Protein AF-A0A5C8WM62-F1 (afdb_monomer)

pLDDT: mean 85.34, std 9.63, range [52.31, 94.62]

Sequence (111 aa):
MCRHSTGTACGIYRDRPEVCVRWYCLWRKIGALPDELRPDRSGVVFAIESRAPCADVLEGACVVGRAVDGEGALGSAEATEAFAMFVREGSFPVWKVSNQEATLMRPGDRT

Mean predicted aligned error: 6.58 Å

Foldseek 3Di:
DDPQDPVVDRVCVVVDPPCVVVDDFPCRVPVPQDPCPPCVNLQKTWHWDQDAPPDPPDGGIAIEIEGNPADVSCVDPSNQVVQQVVQVVPPHFYWYDYPPDIDTDHNPDDD

Solvent-accessible surface area (backbone atoms only — not comparable to full-atom values): 6703 Å² total; per-residue (Å²): 132,68,93,48,55,68,88,85,51,60,63,61,63,78,73,50,56,67,64,68,71,79,46,78,43,42,58,78,71,37,85,85,54,60,76,62,51,34,44,96,68,29,25,31,46,38,38,80,35,71,56,48,94,82,47,98,76,52,86,44,62,24,36,38,38,33,44,74,77,47,67,70,25,62,66,33,73,64,39,33,51,52,52,52,51,49,44,70,68,56,88,38,59,34,33,46,35,52,101,89,50,71,44,78,60,55,88,85,63,88,111

Structure (mmCIF, N/CA/C/O backbone):
data_AF-A0A5C8WM62-F1
#
_entry.id   AF-A0A5C8WM62-F1
#
loop_
_atom_site.group_PDB
_atom_site.id
_atom_site.type_symbol
_atom_site.label_atom_id
_atom_site.label_alt_id
_atom_site.label_comp_id
_atom_site.label_asym_id
_atom_site.label_entity_id
_atom_site.label_seq_id
_atom_site.pdbx_PDB_ins_code
_atom_site.Cartn_x
_atom_site.Cartn_y
_atom_site.Cartn_z
_atom_site.occupancy
_atom_site.B_iso_or_equiv
_atom_site.auth_seq_id
_atom_site.auth_comp_id
_atom_site.auth_asym_id
_atom_site.auth_atom_id
_atom_site.pdbx_PDB_model_num
ATOM 1 N N . MET A 1 1 ? -9.582 6.278 29.827 1.00 73.81 1 MET A N 1
ATOM 2 C CA . MET A 1 1 ? -10.156 5.071 29.185 1.00 73.81 1 MET A CA 1
ATOM 3 C C . MET A 1 1 ? -10.785 5.489 27.859 1.00 73.81 1 MET A C 1
ATOM 5 O O . MET A 1 1 ? -11.385 6.555 27.822 1.00 73.81 1 MET A O 1
ATOM 9 N N . CYS A 1 2 ? -10.612 4.730 26.772 1.00 86.69 2 CYS A N 1
ATOM 10 C CA . CYS A 1 2 ? -11.218 5.061 25.473 1.00 86.69 2 CYS A CA 1
ATOM 11 C C . CYS A 1 2 ? -12.756 4.989 25.548 1.00 86.69 2 CYS A C 1
ATOM 13 O O . CYS A 1 2 ? -13.283 4.003 26.062 1.00 86.69 2 CYS A O 1
ATOM 15 N N . ARG A 1 3 ? -13.471 5.984 24.991 1.00 92.00 3 ARG A N 1
ATOM 16 C CA . ARG A 1 3 ? -14.954 6.057 24.975 1.00 92.00 3 ARG A CA 1
ATOM 17 C C . ARG A 1 3 ? -15.643 4.885 24.268 1.00 92.00 3 ARG A C 1
ATOM 19 O O . ARG A 1 3 ? -16.837 4.688 24.436 1.00 92.00 3 ARG A O 1
ATOM 26 N N . HIS A 1 4 ? -14.902 4.143 23.450 1.00 89.06 4 HIS A N 1
ATOM 27 C CA . HIS A 1 4 ? -15.410 2.991 22.711 1.00 89.06 4 HIS A CA 1
ATOM 28 C C . HIS A 1 4 ? -15.138 1.661 23.428 1.00 89.06 4 HIS A C 1
ATOM 30 O O . HIS A 1 4 ? -15.488 0.615 22.897 1.00 89.06 4 HIS A O 1
ATOM 36 N N . SER A 1 5 ? -14.497 1.663 24.601 1.00 92.25 5 SER A N 1
ATOM 37 C CA . SER A 1 5 ? -14.241 0.436 25.362 1.00 92.25 5 SER A CA 1
ATOM 38 C C . SER A 1 5 ? -15.539 -0.144 25.928 1.00 92.25 5 SER A C 1
ATOM 40 O O . SER A 1 5 ? -16.279 0.559 26.610 1.00 92.25 5 SER A O 1
ATOM 42 N N . THR A 1 6 ? -15.792 -1.434 25.700 1.00 91.62 6 THR A N 1
ATOM 43 C CA . THR A 1 6 ? -16.906 -2.183 26.313 1.00 91.62 6 THR A CA 1
ATOM 44 C C . THR A 1 6 ? -16.490 -2.910 27.597 1.00 91.62 6 THR A C 1
ATOM 46 O O . THR A 1 6 ? -17.230 -3.753 28.092 1.00 91.62 6 THR A O 1
ATOM 49 N N . GLY A 1 7 ? -15.278 -2.659 28.105 1.00 91.00 7 GLY A N 1
ATOM 50 C CA . GLY A 1 7 ? -14.679 -3.379 29.237 1.00 91.00 7 GLY A CA 1
ATOM 51 C C . GLY A 1 7 ? -13.935 -4.661 28.845 1.00 91.00 7 GLY A C 1
ATOM 52 O O . GLY A 1 7 ? -12.968 -5.021 29.505 1.00 91.00 7 GLY A O 1
ATOM 53 N N . THR A 1 8 ? -14.319 -5.305 27.740 1.00 89.75 8 THR A N 1
ATOM 54 C CA . THR A 1 8 ? -13.675 -6.527 27.214 1.00 89.75 8 THR A CA 1
ATOM 55 C C . THR A 1 8 ? -13.132 -6.370 25.795 1.00 89.75 8 THR A C 1
ATOM 57 O O . THR A 1 8 ? -12.274 -7.144 25.378 1.00 89.75 8 THR A O 1
ATOM 60 N N . ALA A 1 9 ? -13.617 -5.378 25.042 1.00 87.12 9 ALA A N 1
ATOM 61 C CA . ALA A 1 9 ? -13.250 -5.153 23.649 1.00 87.12 9 ALA A CA 1
ATOM 62 C C . ALA A 1 9 ? -13.477 -3.690 23.225 1.00 87.12 9 ALA A C 1
ATOM 64 O O . ALA A 1 9 ? -13.960 -2.853 23.990 1.00 87.12 9 ALA A O 1
ATOM 65 N N . CYS A 1 10 ? -13.133 -3.383 21.973 1.00 88.94 10 CYS A N 1
ATOM 66 C CA . CYS A 1 10 ? -13.466 -2.115 21.333 1.00 88.94 10 CYS A CA 1
ATOM 67 C C . CYS A 1 10 ? -14.843 -2.219 20.654 1.00 88.94 10 CYS A C 1
ATOM 69 O O . CYS A 1 10 ? -15.023 -2.983 19.707 1.00 88.94 10 CYS A O 1
ATOM 71 N N . GLY A 1 11 ? -15.815 -1.437 21.123 1.00 90.19 11 GLY A N 1
ATOM 72 C CA . GLY A 1 11 ? -17.208 -1.470 20.677 1.00 90.19 11 GLY A CA 1
ATOM 73 C C . GLY A 1 11 ? -17.403 -1.127 19.202 1.00 90.19 11 GLY A C 1
ATOM 74 O O . GLY A 1 11 ? -18.288 -1.710 18.581 1.00 90.19 11 GLY A O 1
ATOM 75 N N . ILE A 1 12 ? -16.536 -0.278 18.636 1.00 89.94 12 ILE A N 1
ATOM 76 C CA . ILE A 1 12 ? -16.561 0.117 17.215 1.00 89.94 12 ILE A CA 1
ATOM 77 C C . ILE A 1 12 ? -15.794 -0.839 16.300 1.00 89.94 12 ILE A C 1
ATOM 79 O O . ILE A 1 12 ? -15.813 -0.680 15.086 1.00 89.94 12 ILE A O 1
ATOM 83 N N . TYR A 1 13 ? -15.090 -1.839 16.845 1.00 82.56 13 TYR A N 1
ATOM 84 C CA . TYR A 1 13 ? -14.343 -2.778 16.000 1.00 82.56 13 TYR A CA 1
ATOM 85 C C . TYR A 1 13 ? -15.274 -3.542 15.048 1.00 82.56 13 TYR A C 1
ATOM 87 O O . TYR A 1 13 ? -14.876 -3.880 13.936 1.00 82.56 13 TYR A O 1
ATOM 95 N N . ARG A 1 14 ? -16.531 -3.748 15.466 1.00 82.81 14 ARG A N 1
ATOM 96 C CA . ARG A 1 14 ? -17.597 -4.351 14.656 1.00 82.81 14 ARG A CA 1
ATOM 97 C C . ARG A 1 14 ? -17.967 -3.526 13.416 1.00 82.81 14 ARG A C 1
ATOM 99 O O . ARG A 1 14 ? -18.465 -4.099 12.459 1.00 82.81 14 ARG A O 1
ATOM 106 N N . ASP A 1 15 ? -17.726 -2.214 13.443 1.00 87.62 15 ASP A N 1
ATOM 107 C CA . ASP A 1 15 ? -18.112 -1.279 12.376 1.00 87.62 15 ASP A CA 1
ATOM 108 C C . ASP A 1 15 ? -17.041 -1.194 11.277 1.00 87.62 15 ASP A C 1
ATOM 110 O O . ASP A 1 15 ? -17.196 -0.492 10.278 1.00 87.62 15 ASP A O 1
ATOM 114 N N . ARG A 1 16 ? -15.914 -1.892 11.458 1.00 84.62 16 ARG A N 1
ATOM 115 C CA . ARG A 1 16 ? -14.829 -1.922 10.482 1.00 84.62 16 ARG A CA 1
ATOM 116 C C . ARG A 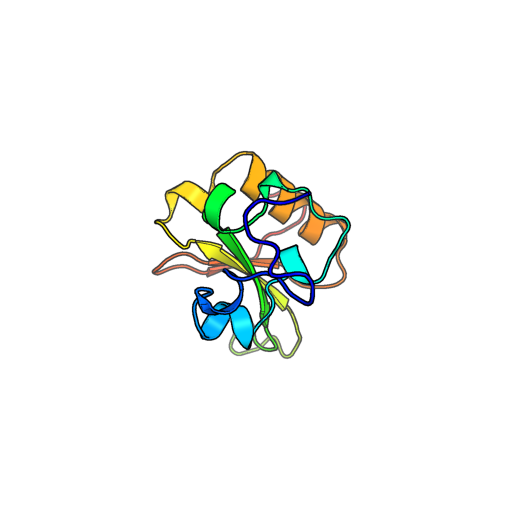1 16 ? -15.309 -2.630 9.204 1.00 84.62 16 ARG A C 1
ATOM 118 O O . ARG A 1 16 ? -15.864 -3.723 9.309 1.00 84.62 16 ARG A O 1
ATOM 125 N N . PRO A 1 17 ? -15.032 -2.077 8.005 1.00 85.06 17 PRO A N 1
ATOM 126 C CA . PRO A 1 17 ? -15.377 -2.735 6.746 1.00 85.06 17 PRO A CA 1
ATOM 127 C C . PRO A 1 17 ? -14.866 -4.177 6.702 1.00 85.06 17 PRO A C 1
ATOM 129 O O . PRO A 1 17 ? -13.742 -4.436 7.139 1.00 85.06 17 PRO A O 1
ATOM 132 N N . GLU A 1 18 ? -15.652 -5.103 6.147 1.00 87.44 18 GLU A N 1
ATOM 133 C CA . GLU A 1 18 ? -15.339 -6.542 6.166 1.00 87.44 18 GLU A CA 1
ATOM 134 C C . GLU A 1 18 ? -13.932 -6.837 5.618 1.00 87.44 18 GLU A C 1
ATOM 136 O O . GLU A 1 18 ? -13.158 -7.576 6.231 1.00 87.44 18 GLU A O 1
ATOM 141 N N . VAL A 1 19 ? -13.548 -6.186 4.515 1.00 83.06 19 VAL A N 1
ATOM 142 C CA . VAL A 1 19 ? -12.201 -6.298 3.932 1.00 83.06 19 VAL A CA 1
ATOM 143 C C . VAL A 1 19 ? -11.109 -5.932 4.937 1.00 83.06 19 VAL A C 1
ATOM 145 O O . VAL A 1 19 ? -10.123 -6.645 5.080 1.00 83.06 19 VAL A O 1
ATOM 148 N N . CYS A 1 20 ? -11.319 -4.874 5.716 1.00 83.00 20 CYS A N 1
ATOM 149 C CA . CYS A 1 20 ? -10.396 -4.406 6.739 1.00 83.00 20 CYS A CA 1
ATOM 150 C C . CYS A 1 20 ? -10.380 -5.307 7.983 1.00 83.00 20 CYS A C 1
ATOM 152 O O . CYS A 1 20 ? -9.456 -5.188 8.792 1.00 83.00 20 CYS A O 1
ATOM 154 N N . VAL A 1 21 ? -11.381 -6.168 8.179 1.00 84.38 21 VAL A N 1
ATOM 155 C CA . VAL A 1 21 ? -11.390 -7.205 9.224 1.00 84.38 21 VAL A CA 1
ATOM 156 C C . VAL A 1 21 ? -10.606 -8.431 8.759 1.00 84.38 21 VAL A C 1
ATOM 158 O O . VAL A 1 21 ? -9.807 -8.968 9.523 1.00 84.38 21 VAL A O 1
ATOM 161 N N . ARG A 1 22 ? -10.809 -8.849 7.506 1.00 86.00 22 ARG A N 1
ATOM 162 C CA . ARG A 1 22 ? -10.266 -10.097 6.945 1.00 86.00 22 ARG A CA 1
ATOM 163 C C . ARG A 1 22 ? -8.862 -9.954 6.360 1.00 86.00 22 ARG A C 1
ATOM 165 O O . ARG A 1 22 ? -8.142 -10.944 6.268 1.00 86.00 22 ARG A O 1
ATOM 172 N N . TRP A 1 23 ? -8.469 -8.744 5.975 1.00 88.00 23 TRP A N 1
ATOM 173 C CA . TRP A 1 23 ? -7.194 -8.461 5.331 1.00 88.00 23 TRP A CA 1
ATOM 174 C C . TRP A 1 23 ? -6.474 -7.283 5.989 1.00 88.00 23 TRP A C 1
ATOM 176 O O . TRP A 1 23 ? -7.068 -6.266 6.358 1.00 88.00 23 TRP A O 1
ATOM 186 N N . TYR A 1 24 ? -5.162 -7.438 6.168 1.00 86.62 24 TYR A N 1
ATOM 187 C CA . TYR A 1 24 ? -4.304 -6.443 6.805 1.00 86.62 24 TYR A CA 1
ATOM 188 C C . TYR A 1 24 ? -3.361 -5.844 5.761 1.00 86.62 24 TYR A C 1
ATOM 190 O O . TYR A 1 24 ? -2.504 -6.555 5.235 1.00 86.62 24 TYR A O 1
ATOM 198 N N . CYS A 1 25 ? -3.496 -4.539 5.511 1.00 93.00 25 CYS A N 1
ATOM 199 C CA . CYS A 1 25 ? -2.530 -3.774 4.726 1.00 93.00 25 CYS A CA 1
ATOM 200 C C . CYS A 1 25 ? -1.163 -3.723 5.413 1.00 93.00 25 CYS A C 1
ATOM 202 O O . CYS A 1 25 ? -1.041 -3.999 6.612 1.00 93.00 25 CYS A O 1
ATOM 204 N N . LEU A 1 26 ? -0.133 -3.329 4.664 1.00 94.62 26 LEU A N 1
ATOM 205 C CA . LEU A 1 26 ? 1.227 -3.224 5.182 1.00 94.62 26 LEU A CA 1
ATOM 206 C C . LEU A 1 26 ? 1.331 -2.262 6.366 1.00 94.62 26 LEU A C 1
ATOM 208 O O . LEU A 1 26 ? 1.995 -2.616 7.333 1.00 94.62 26 LEU A O 1
ATOM 212 N N . TRP A 1 27 ? 0.586 -1.149 6.371 1.00 93.62 27 TRP A N 1
ATOM 213 C CA . TRP A 1 27 ? 0.496 -0.249 7.534 1.00 93.62 27 TRP A CA 1
ATOM 214 C C . TRP A 1 27 ? 0.098 -0.979 8.826 1.00 93.62 27 TRP A C 1
ATOM 216 O O . TRP A 1 27 ? 0.694 -0.766 9.873 1.00 93.62 27 TRP A O 1
ATOM 226 N N . ARG A 1 28 ? -0.853 -1.921 8.760 1.00 91.88 28 ARG A N 1
ATOM 227 C CA . ARG A 1 28 ? -1.239 -2.721 9.937 1.00 91.88 28 ARG A CA 1
ATOM 228 C C . ARG A 1 28 ? -0.248 -3.830 10.279 1.00 91.88 28 ARG A C 1
ATOM 230 O O . ARG A 1 28 ? -0.281 -4.326 11.401 1.00 91.88 28 ARG A O 1
ATOM 237 N N . LYS A 1 29 ? 0.550 -4.289 9.311 1.00 92.50 29 LYS A N 1
ATOM 238 C CA . LYS A 1 29 ? 1.492 -5.407 9.485 1.00 92.50 29 LYS A CA 1
ATOM 239 C C . LYS A 1 29 ? 2.869 -4.948 9.963 1.00 92.50 29 LYS A C 1
ATOM 241 O O . LYS A 1 29 ? 3.523 -5.694 10.682 1.00 92.50 29 LYS A O 1
ATOM 246 N N . ILE A 1 30 ? 3.307 -3.755 9.569 1.00 90.75 30 ILE A N 1
ATOM 247 C CA . ILE A 1 30 ? 4.643 -3.228 9.847 1.00 90.75 30 ILE A CA 1
ATOM 248 C C . ILE A 1 30 ? 4.508 -2.091 10.859 1.00 90.75 30 ILE A C 1
ATOM 250 O O . ILE A 1 30 ? 4.186 -0.963 10.502 1.00 90.75 30 ILE A O 1
ATOM 254 N N . GLY A 1 31 ? 4.795 -2.381 12.130 1.00 87.81 31 GLY A N 1
ATOM 255 C CA . GLY A 1 31 ? 4.671 -1.402 13.220 1.00 87.81 31 GLY A CA 1
ATOM 256 C C . GLY A 1 31 ? 5.654 -0.225 13.158 1.00 87.81 31 GLY A C 1
ATOM 257 O O . GLY A 1 31 ? 5.500 0.722 13.917 1.00 87.81 31 GLY A O 1
ATOM 258 N N . ALA A 1 32 ? 6.654 -0.281 12.273 1.00 86.56 32 ALA A N 1
ATOM 259 C CA . ALA A 1 32 ? 7.593 0.815 12.033 1.00 86.56 32 ALA A CA 1
ATOM 260 C C . ALA A 1 32 ? 7.062 1.868 11.043 1.00 86.56 32 ALA A C 1
ATOM 262 O O . ALA A 1 32 ? 7.694 2.909 10.876 1.00 86.56 32 ALA A O 1
ATOM 263 N N . LEU A 1 33 ? 5.934 1.607 10.368 1.00 88.56 33 LEU A N 1
ATOM 264 C CA . LEU A 1 33 ? 5.347 2.575 9.446 1.00 88.56 33 LEU A CA 1
ATOM 265 C C . LEU A 1 33 ? 4.706 3.731 10.224 1.00 88.56 33 LEU A C 1
ATOM 267 O O . LEU A 1 33 ? 3.958 3.471 11.170 1.00 88.56 33 LEU A O 1
ATOM 271 N N . PRO A 1 34 ? 4.958 4.992 9.827 1.00 90.12 34 PRO A N 1
ATOM 272 C CA . PRO A 1 34 ? 4.369 6.138 10.498 1.00 90.12 34 PRO A CA 1
ATOM 273 C C . PRO A 1 34 ? 2.844 6.167 10.353 1.00 90.12 34 PRO A C 1
ATOM 275 O O . PRO A 1 34 ? 2.254 5.595 9.429 1.00 90.12 34 PRO A O 1
ATOM 278 N N . ASP A 1 35 ? 2.197 6.853 11.290 1.00 92.12 35 ASP A N 1
ATOM 279 C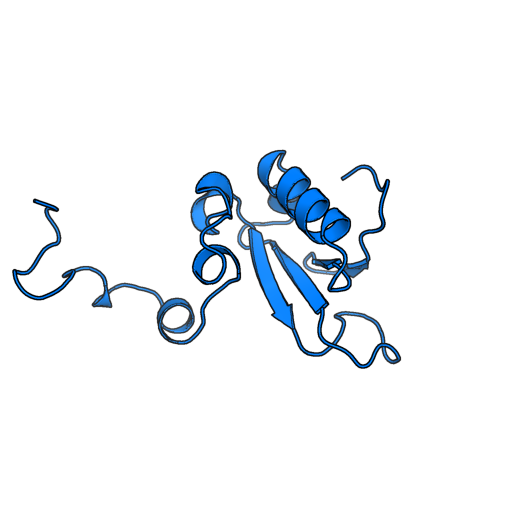 CA . ASP A 1 35 ? 0.739 6.915 11.393 1.00 92.12 35 ASP A CA 1
ATOM 280 C C . ASP A 1 35 ? 0.116 7.662 10.198 1.00 92.12 35 ASP A C 1
ATOM 282 O O . ASP A 1 35 ? -1.017 7.400 9.804 1.00 92.12 35 ASP A O 1
ATOM 286 N N . GLU A 1 36 ? 0.894 8.538 9.564 1.00 90.94 36 GLU A N 1
ATOM 287 C CA . GLU A 1 36 ? 0.588 9.266 8.331 1.00 90.94 36 GLU A CA 1
ATOM 288 C C . GLU A 1 36 ? 0.314 8.331 7.145 1.00 90.94 36 GLU A C 1
ATOM 290 O O . GLU A 1 36 ? -0.451 8.689 6.255 1.00 90.94 36 GLU A O 1
ATOM 295 N N . LEU A 1 37 ? 0.869 7.112 7.151 1.00 90.81 37 LEU A N 1
ATOM 296 C CA . LEU A 1 37 ? 0.655 6.116 6.092 1.00 90.81 37 LEU A CA 1
ATOM 297 C C . LEU A 1 37 ? -0.597 5.274 6.281 1.00 90.81 37 LEU A C 1
ATOM 299 O O . LEU A 1 37 ? -0.859 4.363 5.487 1.00 90.81 37 LEU A O 1
ATOM 303 N N . ARG A 1 38 ? -1.382 5.555 7.322 1.00 90.88 38 ARG A N 1
ATOM 304 C CA . ARG A 1 38 ? -2.682 4.925 7.487 1.00 90.88 38 ARG A CA 1
ATOM 305 C C . ARG A 1 38 ? -3.540 5.232 6.249 1.00 90.88 38 ARG A C 1
ATOM 307 O O . ARG A 1 38 ? -3.607 6.396 5.864 1.00 90.88 38 ARG A O 1
ATOM 314 N N . PRO A 1 39 ? -4.219 4.241 5.639 1.00 90.44 39 PRO A N 1
ATOM 315 C CA . PRO A 1 39 ? -4.934 4.448 4.376 1.00 90.44 39 PRO A CA 1
ATOM 316 C C . PRO A 1 39 ? -5.934 5.607 4.358 1.00 90.44 39 PRO A C 1
ATOM 318 O O . PRO A 1 39 ? -6.022 6.309 3.361 1.00 90.44 39 PRO A O 1
ATOM 321 N N . ASP A 1 40 ? -6.655 5.843 5.457 1.00 87.12 40 ASP A N 1
ATOM 322 C CA . ASP A 1 40 ? -7.595 6.968 5.578 1.00 87.12 40 ASP A CA 1
ATOM 323 C C . ASP A 1 40 ? -6.915 8.339 5.762 1.00 87.12 40 ASP A C 1
ATOM 325 O O . ASP A 1 40 ? -7.594 9.359 5.736 1.00 87.12 40 ASP A O 1
ATOM 329 N N . ARG A 1 41 ? -5.590 8.379 5.962 1.00 89.25 41 ARG A N 1
ATOM 330 C CA . ARG A 1 41 ? -4.786 9.610 6.055 1.00 89.25 41 ARG A CA 1
ATOM 331 C C . ARG A 1 41 ? -3.984 9.859 4.779 1.00 89.25 41 ARG A C 1
ATOM 333 O O . ARG A 1 41 ? -4.021 10.968 4.262 1.00 89.25 41 ARG A O 1
ATOM 340 N N . SER A 1 42 ? -3.288 8.841 4.271 1.00 90.25 42 SER A N 1
ATOM 341 C CA . SER A 1 42 ? -2.455 8.949 3.064 1.00 90.25 42 SER A CA 1
ATOM 342 C C . SER A 1 42 ? -3.250 8.864 1.762 1.00 90.25 42 SER A C 1
ATOM 344 O O . SER A 1 42 ? -2.747 9.252 0.712 1.00 90.25 42 SER A O 1
ATOM 346 N N . GLY A 1 43 ? -4.454 8.284 1.799 1.00 90.69 43 GLY A N 1
ATOM 347 C CA . GLY A 1 43 ? -5.203 7.913 0.600 1.00 90.69 43 GLY A CA 1
ATOM 348 C C . GLY A 1 43 ? -4.562 6.763 -0.188 1.00 90.69 43 GLY A C 1
ATOM 349 O O . GLY A 1 43 ? -4.971 6.511 -1.322 1.00 90.69 43 GLY A O 1
ATOM 350 N N . VAL A 1 44 ? -3.565 6.062 0.377 1.00 93.06 44 VAL A N 1
ATOM 351 C CA . VAL A 1 44 ? -2.826 4.972 -0.282 1.00 93.06 44 VAL A CA 1
ATOM 352 C C . VAL A 1 44 ? -2.815 3.712 0.582 1.00 93.06 44 VAL A C 1
ATOM 354 O O . VAL A 1 44 ? -2.478 3.732 1.767 1.00 93.06 44 VAL A O 1
ATOM 357 N N . VAL A 1 45 ? -3.137 2.574 -0.031 1.00 93.62 45 VAL A N 1
ATOM 358 C CA . VAL A 1 45 ? -3.022 1.246 0.581 1.00 93.62 45 VAL A CA 1
ATOM 359 C C . VAL A 1 45 ? -1.798 0.537 0.032 1.00 93.62 45 VAL A C 1
ATOM 361 O O . VAL A 1 45 ? -1.710 0.277 -1.165 1.00 93.62 45 VAL A O 1
ATOM 364 N N . PHE A 1 46 ? -0.895 0.159 0.932 1.00 94.62 46 PHE A N 1
ATOM 365 C CA . PHE A 1 46 ? 0.245 -0.697 0.624 1.00 94.62 46 PHE A CA 1
ATOM 366 C C . PHE A 1 46 ? -0.062 -2.165 0.947 1.00 94.62 46 PHE A C 1
ATOM 368 O O . PHE A 1 46 ? -0.601 -2.479 2.015 1.00 94.62 46 PHE A O 1
ATOM 375 N N . ALA A 1 47 ? 0.301 -3.070 0.044 1.00 93.75 47 ALA A N 1
ATOM 376 C CA . ALA A 1 47 ? 0.067 -4.510 0.126 1.00 93.75 47 ALA A CA 1
ATOM 377 C C . ALA A 1 47 ? 1.294 -5.295 -0.354 1.00 93.75 47 ALA A C 1
ATOM 379 O O . ALA A 1 47 ? 2.080 -4.768 -1.131 1.00 93.75 47 ALA A O 1
ATOM 380 N N . ILE A 1 48 ? 1.427 -6.558 0.068 1.00 91.88 48 ILE A N 1
ATOM 381 C CA . ILE A 1 48 ? 2.276 -7.529 -0.636 1.00 91.88 48 ILE A CA 1
ATOM 382 C C . ILE A 1 48 ? 1.366 -8.368 -1.527 1.00 91.88 48 ILE A C 1
ATOM 384 O O . ILE A 1 48 ? 0.415 -8.976 -1.033 1.00 91.88 48 ILE A O 1
ATOM 388 N N . GLU A 1 49 ? 1.665 -8.404 -2.818 1.00 89.62 49 GLU A N 1
ATOM 389 C CA . GLU A 1 49 ? 0.957 -9.196 -3.819 1.00 89.62 49 GLU A CA 1
ATOM 390 C C . GLU A 1 49 ? 1.915 -10.234 -4.412 1.00 89.62 49 GLU A C 1
ATOM 392 O O . GLU A 1 49 ? 3.084 -9.946 -4.648 1.00 89.62 49 GLU A O 1
ATOM 397 N N . SER A 1 50 ? 1.440 -11.458 -4.650 1.00 85.62 50 SER A N 1
ATOM 398 C CA . SER A 1 50 ? 2.256 -12.563 -5.181 1.00 85.62 50 SER A CA 1
ATOM 399 C C . SER A 1 50 ? 2.521 -12.480 -6.688 1.00 85.62 50 SER A C 1
ATOM 401 O O . SER A 1 50 ? 3.175 -13.362 -7.240 1.00 85.62 50 SER A O 1
ATOM 403 N N . ARG A 1 51 ? 1.954 -11.478 -7.365 1.00 80.12 51 ARG A N 1
ATOM 404 C CA . ARG A 1 51 ? 2.088 -11.261 -8.804 1.00 80.12 51 ARG A CA 1
ATOM 405 C C . ARG A 1 51 ? 2.211 -9.770 -9.080 1.00 80.12 51 ARG A C 1
ATOM 407 O O . ARG A 1 51 ? 1.464 -8.981 -8.508 1.00 80.12 51 ARG A O 1
ATOM 414 N N . ALA A 1 52 ? 3.116 -9.408 -9.984 1.00 78.12 52 ALA A N 1
ATOM 415 C CA . ALA A 1 52 ? 3.262 -8.034 -10.437 1.00 78.12 52 ALA A CA 1
ATOM 416 C C . ALA A 1 52 ? 1.989 -7.537 -11.165 1.00 78.12 52 ALA A C 1
ATOM 418 O O . ALA A 1 52 ? 1.368 -8.310 -11.900 1.00 78.12 52 ALA A O 1
ATOM 419 N N . PRO A 1 53 ? 1.614 -6.251 -11.029 1.00 77.12 53 PRO A N 1
ATOM 420 C CA . PRO A 1 53 ? 0.405 -5.712 -11.657 1.00 77.12 53 PRO A CA 1
ATOM 421 C C . PRO A 1 53 ? 0.423 -5.702 -13.194 1.00 77.12 53 PRO A C 1
ATOM 423 O O . PRO A 1 53 ? -0.642 -5.775 -13.798 1.00 77.12 53 PRO A O 1
ATOM 426 N N . CYS A 1 54 ? 1.598 -5.597 -13.828 1.00 70.06 54 CYS A N 1
ATOM 427 C CA . CYS A 1 54 ? 1.719 -5.473 -15.289 1.00 70.06 54 CYS A CA 1
ATOM 428 C C . CYS A 1 54 ? 2.859 -6.295 -15.918 1.00 70.06 54 CYS A C 1
ATOM 430 O O . CYS A 1 54 ? 3.208 -6.064 -17.073 1.00 70.06 54 CYS A O 1
ATOM 432 N N . ALA A 1 55 ? 3.441 -7.258 -15.194 1.00 61.38 55 ALA A N 1
ATOM 433 C CA . ALA A 1 55 ? 4.458 -8.142 -15.760 1.00 61.38 55 ALA A CA 1
ATOM 434 C C . ALA A 1 55 ? 3.915 -9.568 -15.910 1.00 61.38 55 ALA A C 1
ATOM 436 O O . ALA A 1 55 ? 3.668 -10.242 -14.913 1.00 61.38 55 ALA A O 1
ATOM 437 N N . ASP A 1 56 ? 3.829 -10.045 -17.153 1.00 58.03 56 ASP A N 1
ATOM 438 C CA . ASP A 1 56 ? 3.585 -11.459 -17.487 1.00 58.03 56 ASP A CA 1
ATOM 439 C C . ASP A 1 56 ? 4.756 -12.382 -17.078 1.00 58.03 56 ASP A C 1
ATOM 441 O O . ASP A 1 56 ? 4.646 -13.599 -17.183 1.00 58.03 56 ASP A O 1
ATOM 445 N N . VAL A 1 57 ? 5.889 -11.822 -16.624 1.00 52.38 57 VAL A N 1
ATOM 446 C CA . VAL A 1 57 ? 7.173 -12.546 -16.513 1.00 52.38 57 VAL A CA 1
ATOM 447 C C . VAL A 1 57 ? 7.804 -12.496 -15.111 1.00 52.38 57 VAL A C 1
ATOM 449 O O . VAL A 1 57 ? 8.688 -13.295 -14.815 1.00 52.38 57 VAL A O 1
ATOM 452 N N . LEU A 1 58 ? 7.373 -11.598 -14.214 1.00 56.06 58 LEU A N 1
ATOM 453 C CA . LEU A 1 58 ? 7.956 -11.513 -12.868 1.00 56.06 58 LEU A CA 1
ATOM 454 C C . LEU A 1 58 ? 7.186 -12.413 -11.891 1.00 56.06 58 LEU A C 1
ATOM 456 O O . LEU A 1 58 ? 6.244 -11.971 -11.230 1.00 56.06 58 LEU A O 1
ATOM 460 N N . GLU A 1 59 ? 7.585 -13.682 -11.805 1.00 59.12 59 GLU A N 1
ATOM 461 C CA . GLU A 1 59 ? 7.186 -14.551 -10.696 1.00 59.12 59 GLU A CA 1
ATOM 462 C C . GLU A 1 59 ? 7.857 -14.059 -9.405 1.00 59.12 59 GLU A C 1
ATOM 464 O O . GLU A 1 59 ? 9.083 -13.993 -9.311 1.00 59.12 59 GLU A O 1
ATOM 469 N N . GLY A 1 60 ? 7.060 -13.674 -8.406 1.00 75.50 60 GLY A N 1
ATOM 470 C CA . GLY A 1 60 ? 7.580 -13.231 -7.115 1.00 75.50 60 GLY A CA 1
ATOM 471 C C . GLY A 1 60 ? 6.646 -12.282 -6.373 1.00 75.50 60 GLY A C 1
ATOM 472 O O . GLY A 1 60 ? 5.832 -11.576 -6.967 1.00 75.50 60 GLY A O 1
ATOM 473 N N . ALA A 1 61 ? 6.773 -12.264 -5.046 1.00 88.56 61 ALA A N 1
ATOM 474 C CA . ALA A 1 61 ? 6.067 -11.299 -4.216 1.00 88.56 61 ALA A CA 1
ATOM 475 C C . ALA A 1 61 ? 6.570 -9.870 -4.493 1.00 88.56 61 ALA A C 1
ATOM 477 O O . ALA A 1 61 ? 7.757 -9.650 -4.725 1.00 88.56 61 ALA A O 1
ATOM 478 N N . CYS A 1 62 ? 5.668 -8.896 -4.455 1.00 91.75 62 CYS A N 1
ATOM 479 C CA . CYS A 1 62 ? 5.964 -7.487 -4.680 1.00 91.75 62 CYS A CA 1
ATOM 480 C C . CYS A 1 62 ? 5.170 -6.607 -3.714 1.00 91.75 62 CYS A C 1
ATOM 482 O O . CYS A 1 62 ? 4.091 -6.989 -3.264 1.00 91.75 62 CYS A O 1
ATOM 484 N N . VAL A 1 63 ? 5.699 -5.427 -3.398 1.00 94.12 63 VAL A N 1
ATOM 485 C CA . VAL A 1 63 ? 4.954 -4.388 -2.686 1.00 94.12 63 VAL A CA 1
ATOM 486 C C . VAL A 1 63 ? 4.162 -3.583 -3.708 1.00 94.12 63 VAL A C 1
ATOM 488 O O . VAL A 1 63 ? 4.712 -3.140 -4.712 1.00 94.12 63 VAL A O 1
ATOM 491 N N . VAL A 1 64 ? 2.877 -3.359 -3.449 1.00 94.06 64 VAL A N 1
ATOM 492 C CA . VAL A 1 64 ? 1.994 -2.566 -4.308 1.00 94.06 64 VAL A CA 1
ATOM 493 C C . VAL A 1 64 ? 1.340 -1.467 -3.481 1.00 94.06 64 VAL A C 1
ATOM 495 O O . VAL A 1 64 ? 0.711 -1.755 -2.465 1.00 94.06 64 VAL A O 1
ATOM 498 N N . GLY A 1 65 ? 1.490 -0.215 -3.910 1.00 94.38 65 GLY A N 1
ATOM 499 C CA . GLY A 1 65 ? 0.780 0.946 -3.378 1.00 94.38 65 GLY A CA 1
ATOM 500 C C . GLY A 1 65 ? -0.340 1.374 -4.325 1.00 94.38 65 GLY A C 1
ATOM 501 O O . GLY A 1 65 ? -0.074 1.717 -5.479 1.00 94.38 65 GLY A O 1
ATOM 502 N N . ARG A 1 66 ? -1.587 1.347 -3.843 1.00 92.88 66 ARG A N 1
ATOM 503 C CA . ARG A 1 66 ? -2.799 1.689 -4.608 1.00 92.88 66 ARG A CA 1
ATOM 504 C C . ARG A 1 66 ? -3.490 2.905 -4.006 1.00 92.88 66 ARG A C 1
ATOM 506 O O . ARG A 1 66 ? -3.706 2.936 -2.795 1.00 92.88 66 ARG A O 1
ATOM 513 N N . ALA A 1 67 ? -3.870 3.869 -4.842 1.00 90.75 67 ALA A N 1
ATOM 514 C CA . ALA A 1 67 ? -4.744 4.962 -4.423 1.00 90.7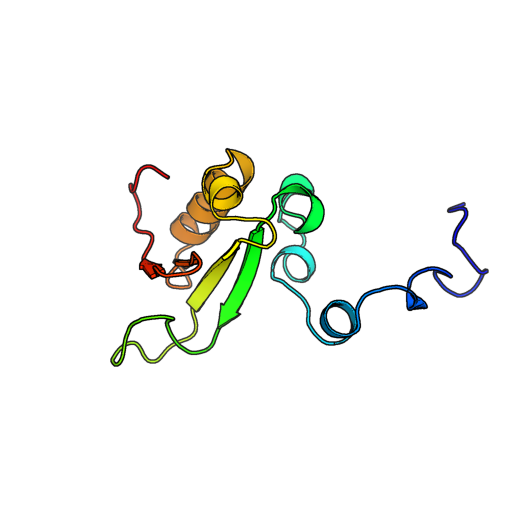5 67 ALA A CA 1
ATOM 515 C C . ALA A 1 67 ? -6.131 4.433 -4.024 1.00 90.75 67 ALA A C 1
ATOM 517 O O . ALA A 1 67 ? -6.682 3.578 -4.717 1.00 90.75 67 ALA A O 1
ATOM 518 N N . VAL A 1 68 ? -6.697 4.955 -2.937 1.00 83.31 68 VAL A N 1
ATOM 519 C CA . VAL A 1 68 ? -8.067 4.645 -2.488 1.00 83.31 68 VAL A CA 1
ATOM 520 C C . VAL A 1 68 ? -9.046 5.743 -2.904 1.00 83.31 68 VAL A C 1
ATOM 522 O O . VAL A 1 68 ? -10.143 5.425 -3.349 1.00 83.31 68 VAL A O 1
ATOM 525 N N . ASP A 1 69 ? -8.616 7.009 -2.858 1.00 73.81 69 ASP A N 1
ATOM 526 C CA . ASP A 1 69 ? -9.459 8.191 -3.101 1.00 73.81 69 ASP A CA 1
ATOM 527 C C . ASP A 1 69 ? -8.903 9.082 -4.234 1.00 73.81 69 ASP A C 1
ATOM 529 O O . ASP A 1 69 ? -8.805 10.304 -4.121 1.00 73.81 69 ASP A O 1
ATOM 533 N N . GLY A 1 70 ? -8.520 8.461 -5.355 1.00 73.44 70 GLY A N 1
ATOM 534 C CA . GLY A 1 70 ? -8.038 9.150 -6.560 1.00 73.44 70 GLY A CA 1
ATOM 535 C C . GLY A 1 70 ? -6.513 9.280 -6.666 1.00 73.44 70 GLY A C 1
ATOM 536 O O . GLY A 1 70 ? -5.772 9.184 -5.690 1.00 73.44 70 GLY A O 1
ATOM 537 N N . GLU A 1 71 ? -6.020 9.484 -7.890 1.00 76.75 71 GLU A N 1
ATOM 538 C CA . GLU A 1 71 ? -4.589 9.339 -8.218 1.00 76.75 71 GLU A CA 1
ATOM 539 C C . GLU A 1 71 ? -3.679 10.374 -7.538 1.00 76.75 71 GLU A C 1
ATOM 541 O O . GLU A 1 71 ? -2.498 10.104 -7.321 1.00 76.75 71 GLU A O 1
ATOM 546 N N . GLY A 1 72 ? -4.231 11.524 -7.129 1.00 82.31 72 GLY A N 1
ATOM 547 C CA . GLY A 1 72 ? -3.489 12.578 -6.432 1.00 82.31 72 GLY A CA 1
ATOM 548 C C . GLY A 1 72 ? -2.861 12.123 -5.109 1.00 82.31 72 GLY A C 1
ATOM 549 O O . GLY A 1 72 ? -1.802 12.623 -4.736 1.00 82.31 72 GLY A O 1
ATOM 550 N N . ALA A 1 73 ? -3.446 11.124 -4.437 1.00 87.06 73 ALA A N 1
ATOM 551 C CA . ALA A 1 73 ? -2.921 10.586 -3.180 1.00 87.06 73 ALA A CA 1
ATOM 552 C C . ALA A 1 73 ? -1.521 9.960 -3.334 1.00 87.06 73 ALA A C 1
ATOM 554 O O . ALA A 1 73 ? -0.691 10.052 -2.428 1.00 87.06 73 ALA A O 1
ATOM 555 N N . LEU A 1 74 ? -1.222 9.389 -4.509 1.00 87.69 74 LEU A N 1
ATOM 556 C CA . LEU A 1 74 ? 0.071 8.761 -4.811 1.00 87.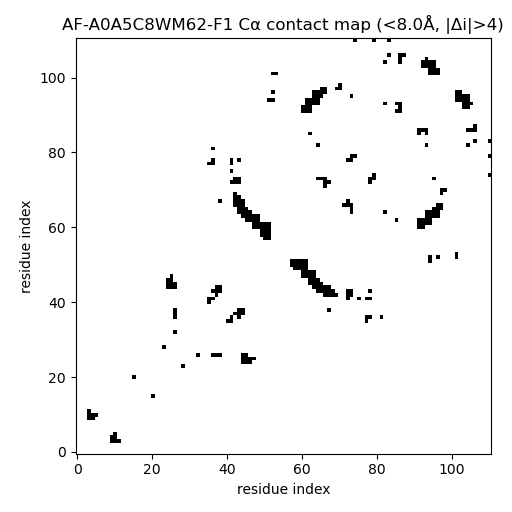69 74 LEU A CA 1
ATOM 557 C C . LEU A 1 74 ? 1.221 9.768 -4.947 1.00 8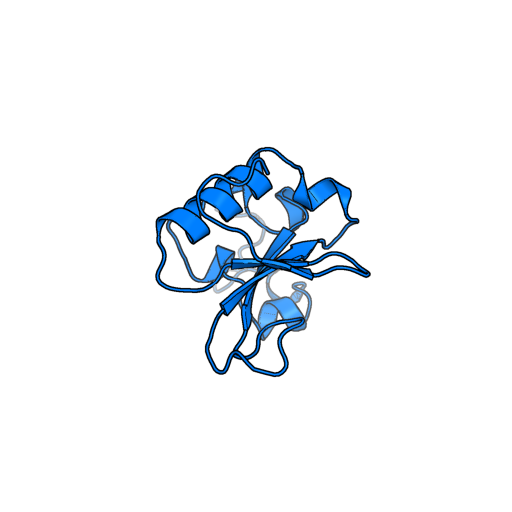7.69 74 LEU A C 1
ATOM 559 O O . LEU A 1 74 ? 2.368 9.339 -5.019 1.00 87.69 74 LEU A O 1
ATOM 563 N N . GLY A 1 75 ? 0.918 11.065 -5.051 1.00 85.75 75 GLY A N 1
ATOM 564 C CA . GLY A 1 75 ? 1.900 12.151 -5.116 1.00 85.75 75 GLY A CA 1
ATOM 565 C C . GLY A 1 75 ? 2.024 12.955 -3.820 1.00 85.75 75 GLY A C 1
ATOM 566 O O . GLY A 1 75 ? 2.735 13.957 -3.797 1.00 85.75 75 GLY A O 1
ATOM 567 N N . SER A 1 76 ? 1.324 12.563 -2.748 1.00 86.88 76 SER A N 1
ATOM 568 C CA . SER A 1 76 ? 1.494 13.197 -1.434 1.00 86.88 76 SER A CA 1
ATOM 569 C C . SER A 1 76 ? 2.913 12.970 -0.901 1.00 86.88 76 SER A C 1
ATOM 571 O O . SER A 1 76 ? 3.544 11.958 -1.215 1.00 86.88 76 SER A O 1
ATOM 573 N N . ALA A 1 77 ? 3.427 13.896 -0.088 1.00 87.00 77 ALA A N 1
ATOM 574 C CA . ALA A 1 77 ? 4.772 13.777 0.483 1.00 87.00 77 ALA A CA 1
ATOM 575 C C . ALA A 1 77 ? 4.909 12.503 1.334 1.00 87.00 77 ALA A C 1
ATOM 577 O O . ALA A 1 77 ? 5.934 11.824 1.306 1.00 87.00 77 ALA A O 1
ATOM 578 N N . GLU A 1 78 ? 3.839 12.147 2.038 1.00 87.00 78 GLU A N 1
ATOM 579 C CA . GLU A 1 78 ? 3.741 10.961 2.874 1.00 87.00 78 GLU A CA 1
ATOM 580 C C 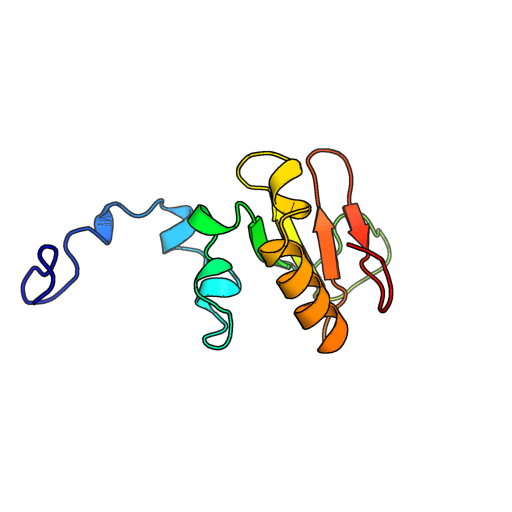. GLU A 1 78 ? 3.805 9.684 2.025 1.00 87.00 78 GLU A C 1
ATOM 582 O O . GLU A 1 78 ? 4.610 8.795 2.304 1.00 87.00 78 GLU A O 1
ATOM 587 N N . ALA A 1 79 ? 3.002 9.592 0.956 1.00 88.12 79 ALA A N 1
ATOM 588 C CA . ALA A 1 79 ? 3.032 8.437 0.058 1.00 88.12 79 ALA A CA 1
ATOM 589 C C . ALA A 1 79 ? 4.398 8.291 -0.623 1.00 88.12 79 ALA A C 1
ATOM 591 O O . ALA A 1 79 ? 4.947 7.190 -0.675 1.00 88.12 79 ALA A O 1
ATOM 592 N N . THR A 1 80 ? 4.959 9.403 -1.089 1.00 89.88 80 THR A N 1
ATOM 593 C CA . THR A 1 80 ? 6.302 9.504 -1.662 1.00 89.88 80 THR A CA 1
ATOM 594 C C . THR A 1 80 ? 7.366 8.909 -0.742 1.00 89.88 80 THR A C 1
ATOM 596 O O . THR A 1 80 ? 8.113 8.022 -1.162 1.00 89.88 80 THR A O 1
ATOM 599 N N . GLU A 1 81 ? 7.409 9.327 0.525 1.00 88.12 81 GLU A N 1
ATOM 600 C CA . GLU A 1 81 ? 8.394 8.817 1.483 1.00 88.12 81 GLU A CA 1
ATOM 601 C C . GLU A 1 81 ? 8.184 7.323 1.771 1.00 88.12 81 GLU A C 1
ATOM 603 O O . GLU A 1 81 ? 9.149 6.567 1.880 1.00 88.12 81 GLU A O 1
ATOM 608 N N . ALA A 1 82 ? 6.934 6.852 1.817 1.00 89.06 82 ALA A N 1
ATOM 609 C CA . ALA A 1 82 ? 6.650 5.426 1.969 1.00 89.06 82 ALA A CA 1
ATOM 610 C C . ALA A 1 82 ? 7.183 4.595 0.801 1.00 89.06 82 ALA A C 1
ATOM 612 O O . ALA A 1 82 ? 7.840 3.575 1.021 1.00 89.06 82 ALA A O 1
ATOM 613 N N . PHE A 1 83 ? 6.926 5.032 -0.436 1.00 92.31 83 PHE A N 1
ATOM 614 C CA . PHE A 1 83 ? 7.474 4.384 -1.624 1.00 92.31 83 PHE A CA 1
ATOM 615 C C . PHE A 1 83 ? 9.004 4.382 -1.576 1.00 92.31 83 PHE A C 1
ATOM 617 O O . PHE A 1 83 ? 9.608 3.325 -1.755 1.00 92.31 83 PHE A O 1
ATOM 624 N N . ALA A 1 84 ? 9.628 5.520 -1.262 1.00 90.50 84 ALA A N 1
ATOM 625 C CA . ALA A 1 84 ? 11.080 5.632 -1.150 1.00 90.50 84 ALA A CA 1
ATOM 626 C C . ALA A 1 84 ? 11.655 4.690 -0.082 1.00 90.50 84 ALA A C 1
ATOM 628 O O . ALA A 1 84 ? 12.676 4.042 -0.310 1.00 90.50 84 ALA A O 1
ATOM 629 N N . MET A 1 85 ? 10.995 4.563 1.068 1.00 90.00 85 MET A N 1
ATOM 630 C CA . MET A 1 85 ? 11.395 3.650 2.132 1.00 90.00 85 MET A CA 1
ATOM 631 C C . MET A 1 85 ? 11.315 2.181 1.689 1.00 90.00 85 MET A C 1
ATOM 633 O O . MET A 1 85 ? 12.282 1.453 1.904 1.00 90.00 85 MET A O 1
ATOM 637 N N . PHE A 1 86 ? 10.228 1.738 1.044 1.00 92.75 86 PHE A N 1
ATOM 638 C CA . PHE A 1 86 ? 10.138 0.360 0.536 1.00 92.75 86 PHE A CA 1
ATOM 639 C C . PHE A 1 86 ? 11.171 0.084 -0.564 1.00 92.75 86 PHE A C 1
ATOM 641 O O . PHE A 1 86 ? 11.794 -0.974 -0.575 1.00 92.75 86 PHE A O 1
ATOM 648 N N . VAL A 1 87 ? 11.400 1.052 -1.456 1.00 93.19 87 VAL A N 1
ATOM 649 C CA . VAL A 1 87 ? 12.419 0.946 -2.512 1.00 93.19 87 VAL A CA 1
ATOM 650 C C . VAL A 1 87 ? 13.825 0.849 -1.915 1.00 93.19 87 VAL A C 1
ATOM 652 O O . VAL A 1 87 ? 14.641 0.066 -2.395 1.00 93.19 87 VAL A O 1
ATOM 655 N N . ARG A 1 88 ? 14.117 1.623 -0.862 1.00 90.56 88 ARG A N 1
ATOM 656 C CA . ARG A 1 88 ? 15.404 1.595 -0.150 1.00 90.56 88 ARG A CA 1
ATOM 657 C C . ARG A 1 88 ? 15.631 0.309 0.635 1.00 90.56 88 ARG A C 1
ATOM 659 O O . ARG A 1 88 ? 16.779 -0.094 0.784 1.00 90.56 88 ARG A O 1
ATOM 666 N N . GLU A 1 89 ? 14.571 -0.281 1.176 1.00 91.31 89 GLU A N 1
ATOM 667 C CA . GLU A 1 89 ? 14.644 -1.554 1.893 1.00 91.31 89 GLU A CA 1
ATOM 668 C C . GLU A 1 89 ? 15.032 -2.695 0.939 1.00 91.31 89 GLU A C 1
ATOM 670 O O . GLU A 1 89 ? 15.937 -3.464 1.250 1.00 91.31 89 GLU A O 1
ATOM 675 N N . GLY A 1 90 ? 14.443 -2.731 -0.261 1.00 87.56 90 GLY A N 1
ATOM 676 C CA . GLY A 1 90 ? 14.958 -3.512 -1.387 1.00 87.56 90 GLY A CA 1
ATOM 677 C C . GLY A 1 90 ? 14.665 -5.016 -1.369 1.00 87.56 90 GLY A C 1
ATOM 678 O O . GLY A 1 90 ? 15.101 -5.705 -2.290 1.00 87.56 90 GLY A O 1
ATOM 679 N N . SER A 1 91 ? 13.907 -5.543 -0.398 1.00 89.56 91 SER A N 1
ATOM 680 C CA . SER A 1 91 ? 13.530 -6.968 -0.378 1.00 89.56 91 SER A CA 1
ATOM 681 C C . SER A 1 91 ? 12.508 -7.332 -1.453 1.00 89.56 91 SER A C 1
ATOM 683 O O . SER A 1 91 ? 12.435 -8.488 -1.871 1.00 89.56 91 SER A O 1
ATOM 685 N N . PHE A 1 92 ? 11.708 -6.364 -1.906 1.00 90.56 92 PHE A N 1
ATOM 686 C CA . PHE A 1 92 ? 10.643 -6.589 -2.878 1.00 90.56 92 PHE A CA 1
ATOM 687 C C . PHE A 1 92 ? 10.602 -5.487 -3.943 1.00 90.56 92 PHE A C 1
ATOM 689 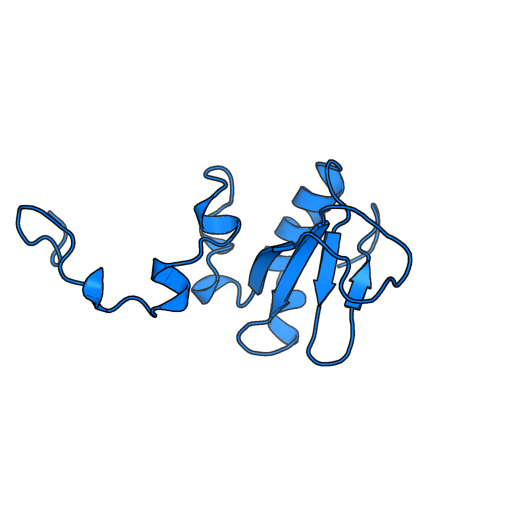O O . PHE A 1 92 ? 10.802 -4.315 -3.618 1.00 90.56 92 PHE A O 1
ATOM 696 N N . PRO A 1 93 ? 10.262 -5.823 -5.203 1.00 92.00 93 PRO A N 1
ATOM 697 C CA . PRO A 1 93 ? 9.873 -4.829 -6.197 1.00 92.00 93 PRO A CA 1
ATOM 698 C C . PRO A 1 93 ? 8.703 -3.992 -5.680 1.00 92.00 93 PRO A C 1
ATOM 700 O O . PRO A 1 93 ? 7.761 -4.544 -5.106 1.00 92.00 93 PRO A O 1
ATOM 703 N N . VAL A 1 94 ? 8.742 -2.681 -5.914 1.00 93.62 94 VAL A N 1
ATOM 704 C CA . VAL A 1 94 ? 7.715 -1.750 -5.436 1.00 93.62 94 VAL A CA 1
ATOM 705 C C . VAL A 1 94 ? 6.961 -1.163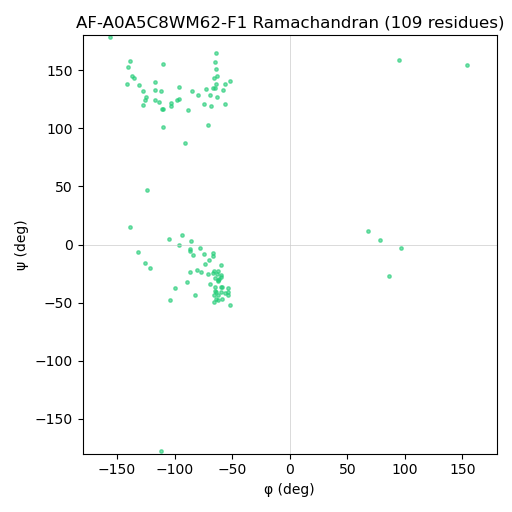 -6.617 1.00 93.62 94 VAL A C 1
ATOM 707 O O . VAL A 1 94 ? 7.549 -0.536 -7.492 1.00 93.62 94 VAL A O 1
ATOM 710 N N . TRP A 1 95 ? 5.647 -1.340 -6.631 1.00 92.88 95 TRP A N 1
ATOM 711 C CA . TRP A 1 95 ? 4.765 -0.859 -7.684 1.00 92.88 95 TRP A CA 1
ATOM 712 C C . TRP A 1 95 ? 3.858 0.247 -7.171 1.00 92.88 95 TRP A C 1
ATOM 714 O O . TRP A 1 95 ? 3.188 0.097 -6.148 1.00 92.88 95 TRP A O 1
ATOM 724 N N . LYS A 1 96 ? 3.787 1.335 -7.930 1.00 92.44 96 LYS A N 1
ATOM 725 C CA . LYS A 1 96 ? 2.757 2.362 -7.804 1.00 92.44 96 LYS A CA 1
ATOM 726 C C . LYS A 1 96 ? 1.662 2.055 -8.817 1.00 92.44 96 LYS A C 1
ATOM 728 O O . LYS A 1 96 ? 1.958 1.906 -10.000 1.00 92.44 96 LYS A O 1
ATOM 733 N N . VAL A 1 97 ? 0.416 1.945 -8.361 1.00 90.25 97 VAL A N 1
ATOM 734 C CA . VAL A 1 97 ? -0.717 1.612 -9.232 1.00 90.25 97 VAL A CA 1
ATOM 735 C C . VAL A 1 97 ? -1.819 2.656 -9.115 1.00 90.25 97 VAL A C 1
ATOM 737 O O . VAL A 1 97 ? -2.300 2.951 -8.018 1.00 90.25 97 VAL A O 1
ATOM 740 N N . SER A 1 98 ? -2.220 3.174 -10.271 1.00 84.56 98 SER A N 1
ATOM 741 C CA . SER A 1 98 ? -3.362 4.060 -10.476 1.00 84.56 98 SER A CA 1
ATOM 742 C C . SER A 1 98 ? -4.457 3.334 -11.277 1.00 84.56 98 SER A C 1
ATOM 744 O O . SER A 1 98 ? -4.323 2.144 -11.572 1.00 84.56 98 SER A O 1
ATOM 746 N N . ASN A 1 99 ? -5.572 4.000 -11.603 1.00 74.75 99 ASN A N 1
ATOM 747 C CA . ASN A 1 99 ? -6.730 3.325 -12.208 1.00 74.75 99 ASN A CA 1
ATOM 748 C C . ASN A 1 99 ? -6.432 2.692 -13.578 1.00 74.75 99 ASN A C 1
ATOM 750 O O . ASN A 1 99 ? -7.151 1.779 -13.984 1.00 74.75 99 ASN A O 1
ATOM 754 N N . GLN A 1 100 ? -5.406 3.163 -14.292 1.00 69.50 100 GLN A N 1
ATOM 755 C CA . GLN A 1 100 ? -5.067 2.666 -15.630 1.00 69.50 100 GLN A CA 1
ATOM 756 C C . GLN A 1 100 ? -3.584 2.334 -15.819 1.00 69.50 100 GLN A C 1
ATOM 758 O O . GLN A 1 100 ? -3.226 1.766 -16.848 1.00 69.50 100 GLN A O 1
ATOM 763 N N . GLU A 1 101 ? -2.725 2.636 -14.843 1.00 82.56 101 GLU A N 1
ATOM 764 C CA . GLU A 1 101 ? -1.278 2.497 -14.996 1.00 82.56 101 GLU A CA 1
ATOM 765 C C . GLU A 1 101 ? -0.635 1.840 -13.774 1.00 82.56 101 GLU A C 1
ATOM 767 O O . GLU A 1 101 ? -1.023 2.063 -12.625 1.00 82.56 101 GLU A O 1
ATOM 772 N N . ALA A 1 102 ?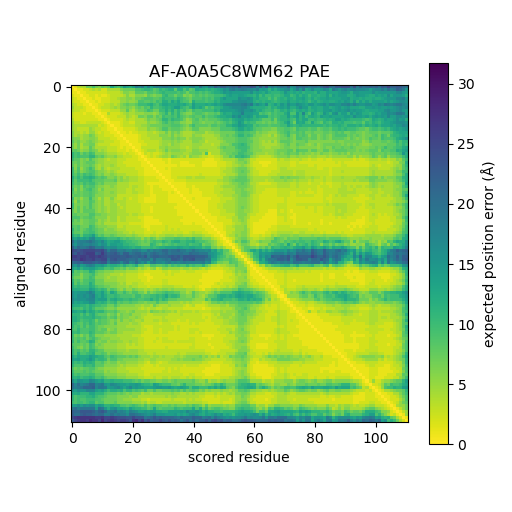 0.379 1.018 -14.033 1.00 88.25 102 ALA A N 1
ATOM 773 C CA . ALA A 1 102 ? 1.226 0.426 -13.013 1.00 88.25 102 ALA A CA 1
ATOM 774 C C . ALA A 1 102 ? 2.688 0.712 -13.347 1.00 88.25 102 ALA A C 1
ATOM 776 O O . ALA A 1 102 ? 3.195 0.284 -14.385 1.00 88.25 102 ALA A O 1
ATOM 777 N N . THR A 1 103 ? 3.362 1.401 -12.434 1.00 89.69 103 THR A N 1
ATOM 778 C CA . THR A 1 103 ? 4.740 1.855 -12.605 1.00 89.69 103 THR A CA 1
ATOM 779 C C . THR A 1 103 ? 5.623 1.188 -11.564 1.00 89.69 103 THR A C 1
ATOM 781 O O . THR A 1 103 ? 5.356 1.268 -10.362 1.00 89.69 103 THR A O 1
ATOM 784 N N . LEU A 1 104 ? 6.677 0.514 -12.028 1.00 90.31 104 LEU A N 1
ATOM 785 C CA . LEU A 1 104 ? 7.713 -0.028 -11.156 1.00 90.31 104 LEU A CA 1
ATOM 786 C C . LEU A 1 104 ? 8.584 1.124 -10.658 1.00 90.31 104 LEU A C 1
ATOM 788 O O . LEU A 1 104 ? 9.212 1.807 -11.466 1.00 90.31 104 LEU A O 1
ATOM 792 N N . MET A 1 105 ? 8.642 1.295 -9.344 1.00 90.06 105 MET A N 1
ATOM 793 C CA . MET A 1 105 ? 9.474 2.296 -8.690 1.00 90.06 105 MET A CA 1
ATOM 794 C C . MET A 1 105 ? 10.919 1.798 -8.624 1.00 90.06 105 MET A C 1
ATOM 796 O O . MET A 1 105 ? 11.181 0.686 -8.155 1.00 90.06 105 MET A O 1
ATOM 800 N N . ARG A 1 106 ? 11.865 2.621 -9.075 1.00 83.50 106 ARG A N 1
ATOM 801 C CA . ARG A 1 106 ? 13.304 2.346 -9.005 1.00 83.50 106 ARG A CA 1
ATOM 802 C C . ARG A 1 106 ? 14.001 3.262 -7.998 1.00 83.50 106 ARG A C 1
ATOM 804 O O . ARG A 1 106 ? 13.536 4.375 -7.742 1.00 83.50 106 ARG A O 1
ATOM 811 N N . PRO A 1 107 ? 15.151 2.840 -7.441 1.00 76.56 107 PRO A N 1
ATOM 812 C CA . PRO A 1 107 ? 15.992 3.732 -6.653 1.00 76.56 107 PRO A CA 1
ATOM 813 C C . PRO A 1 107 ? 16.385 4.968 -7.477 1.00 76.56 107 PRO A C 1
ATOM 815 O O . PRO A 1 107 ? 17.012 4.836 -8.525 1.00 76.56 107 PRO A O 1
ATOM 818 N N . GLY A 1 108 ? 16.023 6.162 -7.000 1.00 67.94 108 GLY A N 1
ATOM 819 C CA . GLY A 1 108 ? 16.332 7.436 -7.662 1.00 67.94 108 GLY A CA 1
ATOM 820 C C . GLY A 1 108 ? 15.216 8.016 -8.537 1.00 67.94 108 GLY A C 1
ATOM 821 O O . GLY A 1 108 ? 15.378 9.137 -9.024 1.00 67.94 108 GLY A O 1
ATOM 822 N N . ASP A 1 109 ? 14.086 7.323 -8.702 1.00 71.31 109 ASP A N 1
ATOM 823 C CA . ASP A 1 109 ? 12.906 7.926 -9.323 1.00 71.31 109 ASP A CA 1
ATOM 824 C C . ASP A 1 109 ? 12.413 9.095 -8.453 1.00 71.31 109 ASP A C 1
ATOM 826 O O . ASP A 1 109 ? 12.200 8.946 -7.246 1.00 71.31 109 ASP A O 1
ATOM 830 N N . ARG A 1 110 ? 12.240 10.278 -9.060 1.00 53.94 110 ARG A N 1
ATOM 831 C CA . ARG A 1 110 ? 11.510 11.385 -8.429 1.00 53.94 110 ARG A CA 1
ATOM 832 C C . ARG A 1 110 ? 10.030 11.002 -8.397 1.00 53.94 110 ARG A C 1
ATOM 834 O O . ARG A 1 110 ? 9.366 11.027 -9.428 1.00 53.94 110 ARG A O 1
ATOM 841 N N . THR A 1 111 ? 9.577 10.604 -7.217 1.00 52.31 111 THR A N 1
ATOM 842 C CA . THR A 1 111 ? 8.173 10.467 -6.796 1.00 52.31 111 THR A CA 1
ATOM 843 C C . THR A 1 111 ? 7.396 11.766 -6.926 1.00 52.31 111 THR A C 1
ATOM 845 O O . THR A 1 111 ? 7.958 12.809 -6.510 1.00 52.31 111 THR A O 1
#

Nearest PDB structures (foldseek):
  1d0n-assembly1_A  TM=4.842E-01  e=1.599E+00  Equus caballus
  3mpr-assembly1_B  TM=4.494E-01  e=2.382E+00  Bacteroides thetaiotaomicron
  6lqt-assembly1_SI  TM=4.528E-01  e=4.945E+00  Saccharomyces cerevisiae S288C
  7z3o-assembly1_SH  TM=4.171E-01  e=7.873E+00  Thermochaetoides thermophila DSM 1495

Secondary structure (DSSP, 8-state):
--TTB-SSSBGGGGGS-HHHHH---HHHH-TTS-GGGSHHHHSEEEEEEEE-SS-SS-EEEEEEEEESS-GGGGGSHHHHHHHHHHHHH-SS-EEEE-SS-EEEE-TT---

Radius of gyration: 15.73 Å; Cα contacts (8 Å, |Δi|>4): 161; chains: 1; bounding box: 34×28×47 Å